Protein AF-A0A3M0ZME0-F1 (afdb_monomer)

Sequence (157 aa):
MALSQEDIDRYARQIIVPGIGARGQQRLCETTVGVFGRPPGRARLEVYLKAAGFRTADVTSEEVALLAAADPDAVPAGVPARPTAWYRVGRGRLRGGVAPTPRAALEAAGPALASVHGDSLSAALACVGACDAATTLVGLALGWIDAGHPAAWELPL

Solvent-accessible surface area (backbone atoms only — not comparable to full-atom values): 8410 Å² total; per-residue (Å²): 122,84,74,50,72,67,52,46,66,74,39,45,79,56,30,72,38,88,89,35,30,68,67,37,44,37,50,32,47,71,38,25,32,11,67,43,51,38,82,69,33,33,62,50,29,54,53,50,32,49,73,65,37,31,39,76,52,63,50,63,43,87,71,45,63,37,34,38,32,23,49,46,85,67,75,66,88,74,50,65,85,26,39,17,23,27,23,37,63,33,86,69,29,38,34,36,36,40,12,52,20,50,65,55,33,38,60,72,66,49,75,85,50,72,71,68,80,88,43,68,64,56,54,51,45,38,50,52,38,25,52,49,28,39,51,48,44,51,30,43,71,68,65,78,44,64,40,90,60,64,46,75,51,75,46,87,110

pLDDT: mean 91.38, std 9.08, range [54.09, 98.44]

Foldseek 3Di:
DQDDPVLCVLCVVVLPPPLCHRVLLVLLQQAEEEEDEDPPLRVLLVVLSVSSNHHYDHQLDPSHQEYEYEQHQDDDPNRDQHWYWYWHDAPLKIKTWIARGPVVRNVLNPHRHPDPPPDPSSVVSSNVSSNVSSVVVSCVSSVVDDNVDIDMDMDHD

Secondary structure (DSSP, 8-state):
-PPPHHHHHHHHHHHTSTTTHHHHHHHHHH-EEEEEESTTHHHHHHHHHHHHT-EEE-TT-TTEEEEEEES-SSPPTT-----EEEEEEETTEEEEEEESSHHHHHHHH-SPPPP-TT-HHHHHHHHHHHHHHHHHHHHHHHTSS-TTS-EEEEE--

Structure (mmCIF, N/CA/C/O backbone):
data_AF-A0A3M0ZME0-F1
#
_entry.id   AF-A0A3M0ZME0-F1
#
loop_
_atom_site.group_PDB
_atom_site.id
_atom_site.type_symbol
_atom_site.label_atom_id
_atom_site.label_alt_id
_atom_site.label_comp_id
_atom_site.label_asym_id
_atom_site.label_entity_id
_atom_site.label_seq_id
_atom_site.pdbx_PDB_ins_code
_atom_site.Cartn_x
_atom_site.Cartn_y
_atom_site.Cartn_z
_atom_site.occupancy
_atom_site.B_iso_or_equiv
_atom_site.auth_seq_id
_atom_site.auth_comp_id
_atom_site.auth_asym_id
_atom_site.auth_atom_id
_atom_site.pdbx_PDB_model_num
ATOM 1 N N . MET A 1 1 ? -7.056 4.640 19.401 1.00 66.94 1 MET A N 1
ATOM 2 C CA . MET A 1 1 ? -7.352 6.071 19.608 1.00 66.94 1 MET A CA 1
ATOM 3 C C . MET A 1 1 ? -8.619 6.396 18.830 1.00 66.94 1 MET A C 1
ATOM 5 O O . MET A 1 1 ? -8.689 6.016 17.676 1.00 66.94 1 MET A O 1
ATOM 9 N N . ALA A 1 2 ? -9.652 6.999 19.425 1.00 84.62 2 ALA A N 1
ATOM 10 C CA . ALA A 1 2 ? -10.859 7.328 18.653 1.00 84.62 2 ALA A CA 1
ATOM 11 C C . ALA A 1 2 ? -10.539 8.375 17.567 1.00 84.62 2 ALA A C 1
ATOM 13 O O . ALA A 1 2 ? -9.699 9.243 17.802 1.00 84.62 2 ALA A O 1
ATOM 14 N N . LEU A 1 3 ? -11.190 8.285 16.401 1.00 90.25 3 LEU A N 1
ATOM 15 C CA . LEU A 1 3 ? -11.054 9.291 15.340 1.00 90.25 3 LEU A CA 1
ATOM 16 C C . LEU A 1 3 ? -11.517 10.659 15.853 1.00 90.25 3 LEU A C 1
ATOM 18 O O . LEU A 1 3 ? -12.545 10.751 16.529 1.00 90.25 3 LEU A O 1
ATOM 22 N N . SER A 1 4 ? -10.769 11.711 15.522 1.00 93.88 4 SER A N 1
ATOM 23 C CA . SER A 1 4 ? -11.210 13.082 15.783 1.00 93.88 4 SER A CA 1
ATOM 24 C C . SER A 1 4 ? -12.379 13.460 14.863 1.00 93.88 4 SER A C 1
ATOM 26 O O . SER A 1 4 ? -12.621 12.799 13.853 1.00 93.88 4 SER A O 1
ATOM 28 N N . GLN A 1 5 ? -13.101 14.541 15.174 1.00 93.81 5 GLN A N 1
ATOM 29 C CA . GLN A 1 5 ? -14.151 15.036 14.273 1.00 93.81 5 GLN A CA 1
ATOM 30 C C . GLN A 1 5 ? -13.578 15.447 12.907 1.00 93.81 5 GLN A C 1
ATOM 32 O O . GLN A 1 5 ? -14.188 15.165 11.882 1.00 93.81 5 GLN A O 1
ATOM 37 N N . GLU A 1 6 ? -12.379 16.036 12.889 1.00 93.94 6 GLU A N 1
ATOM 38 C CA . GLU A 1 6 ? -11.676 16.382 11.649 1.00 93.94 6 GLU A CA 1
ATOM 39 C C . GLU A 1 6 ? -11.364 15.133 10.812 1.00 93.94 6 GLU A C 1
ATOM 41 O O . GLU A 1 6 ? -11.588 15.130 9.602 1.00 93.94 6 GLU A O 1
ATOM 46 N N . ASP A 1 7 ? -10.920 14.041 11.447 1.00 93.75 7 ASP A N 1
ATOM 47 C CA . ASP A 1 7 ? -10.700 12.767 10.756 1.00 93.75 7 ASP A CA 1
ATOM 48 C C . ASP A 1 7 ? -12.010 12.179 10.223 1.00 93.75 7 ASP A C 1
ATOM 50 O O . ASP A 1 7 ? -12.050 11.667 9.104 1.00 93.75 7 ASP A O 1
ATOM 54 N N . ILE A 1 8 ? -13.095 12.253 11.001 1.00 94.38 8 ILE A N 1
ATOM 55 C CA . ILE A 1 8 ? -14.416 11.786 10.565 1.00 94.38 8 ILE A CA 1
ATOM 56 C C . ILE A 1 8 ? -14.857 12.550 9.318 1.00 94.38 8 ILE A C 1
ATOM 58 O O . ILE A 1 8 ? -15.262 11.919 8.344 1.00 94.38 8 ILE A O 1
ATOM 62 N N . ASP A 1 9 ? -14.735 13.875 9.312 1.00 95.75 9 ASP A N 1
ATOM 63 C CA . ASP A 1 9 ? -15.137 14.706 8.177 1.00 95.75 9 ASP A CA 1
ATOM 64 C C . ASP A 1 9 ? -14.239 14.447 6.956 1.00 95.75 9 ASP A C 1
ATOM 66 O O . ASP A 1 9 ? -14.731 14.275 5.834 1.00 95.75 9 ASP A O 1
ATOM 70 N N . ARG A 1 10 ? -12.922 14.327 7.170 1.00 96.31 10 ARG A N 1
ATOM 71 C CA . ARG A 1 10 ? -11.936 14.020 6.125 1.00 96.31 10 ARG A CA 1
ATOM 72 C C . ARG A 1 10 ? -12.182 12.659 5.473 1.00 96.31 10 ARG A C 1
ATOM 74 O O . ARG A 1 10 ? -12.107 12.547 4.248 1.00 96.31 10 ARG A O 1
ATOM 81 N N . TYR A 1 11 ? -12.474 11.632 6.270 1.00 97.62 11 TYR A N 1
ATOM 82 C CA . TYR A 1 11 ? -12.627 10.249 5.809 1.00 97.62 11 TYR A CA 1
ATOM 83 C C . TYR A 1 11 ? 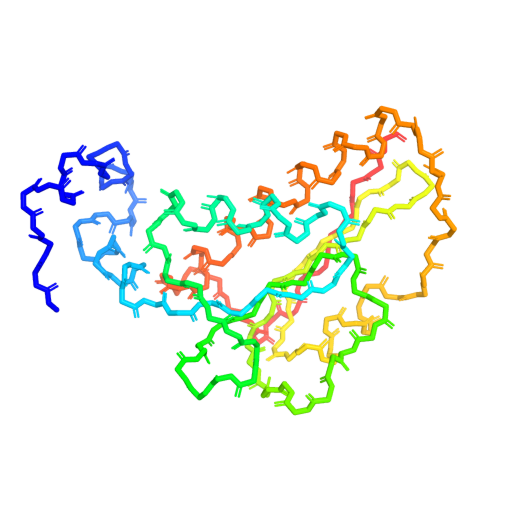-14.089 9.808 5.675 1.00 97.62 11 TYR A C 1
ATOM 85 O O . TYR A 1 11 ? -14.340 8.631 5.418 1.00 97.62 11 TYR A O 1
ATOM 93 N N . ALA A 1 12 ? -15.062 10.720 5.773 1.00 96.75 12 ALA A N 1
ATOM 94 C CA . ALA A 1 12 ? -16.493 10.398 5.789 1.00 96.75 12 ALA A CA 1
ATOM 95 C C . ALA A 1 12 ? -16.910 9.460 4.643 1.00 96.75 12 ALA A C 1
ATOM 97 O O . ALA A 1 12 ? -17.619 8.477 4.853 1.00 96.75 12 ALA A O 1
ATOM 98 N N . ARG A 1 13 ? -16.406 9.716 3.428 1.00 96.81 13 ARG A N 1
ATOM 99 C CA . ARG A 1 13 ? -16.697 8.896 2.239 1.00 96.81 13 ARG A CA 1
ATOM 100 C C . ARG A 1 13 ? -16.057 7.508 2.276 1.00 96.81 13 ARG A C 1
ATOM 102 O O . ARG A 1 13 ? -16.610 6.594 1.684 1.00 96.81 13 ARG A O 1
ATOM 109 N N . GLN A 1 14 ? -14.911 7.352 2.935 1.00 95.56 14 GLN A N 1
ATOM 110 C CA . GLN A 1 14 ? -14.248 6.055 3.108 1.00 95.56 14 GLN A CA 1
ATOM 111 C C . GLN A 1 14 ? -14.931 5.252 4.220 1.00 95.56 14 GLN A C 1
ATOM 113 O O . GLN A 1 14 ? -15.182 4.064 4.062 1.00 95.56 14 GLN A O 1
ATOM 118 N N . ILE A 1 15 ? -15.321 5.917 5.311 1.00 96.00 15 ILE A N 1
ATOM 119 C CA . ILE A 1 15 ? -15.984 5.303 6.467 1.00 96.00 15 ILE A CA 1
ATOM 120 C C . ILE A 1 15 ? -17.301 4.621 6.076 1.00 96.00 15 ILE A C 1
ATOM 122 O O . ILE A 1 15 ? -17.601 3.545 6.589 1.00 96.00 15 ILE A O 1
ATOM 126 N N . ILE A 1 16 ? -18.080 5.208 5.163 1.00 95.75 16 ILE A N 1
ATOM 127 C CA . ILE A 1 16 ? -19.348 4.610 4.712 1.00 95.75 16 ILE A CA 1
ATOM 128 C C . ILE A 1 16 ? -19.166 3.398 3.786 1.00 95.75 16 ILE A C 1
ATOM 130 O O . ILE A 1 16 ? -20.145 2.711 3.498 1.00 95.75 16 ILE A O 1
ATOM 134 N N . VAL A 1 17 ? -17.947 3.125 3.303 1.00 93.88 17 VAL A N 1
ATOM 135 C CA . VAL A 1 17 ? -17.684 1.964 2.446 1.00 93.88 17 VAL A CA 1
ATOM 136 C C . VAL A 1 17 ? -17.848 0.684 3.273 1.00 93.88 17 VAL A C 1
ATOM 138 O O . VAL A 1 17 ? -17.218 0.557 4.333 1.00 93.88 17 VAL A O 1
ATOM 141 N N . PRO A 1 18 ? -18.656 -0.290 2.806 1.00 92.50 18 PRO A N 1
ATOM 142 C CA . PRO A 1 18 ? -18.814 -1.568 3.486 1.00 92.50 18 PRO A CA 1
ATOM 143 C C . PRO A 1 18 ? -17.469 -2.235 3.786 1.00 92.50 18 PRO A C 1
AT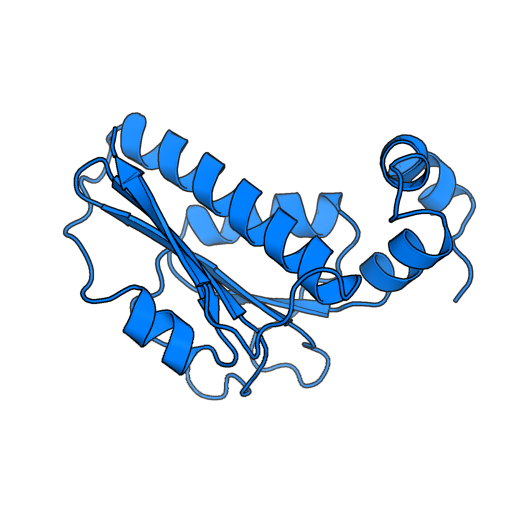OM 145 O O . PRO A 1 18 ? -16.595 -2.324 2.929 1.00 92.50 18 PRO A O 1
ATOM 148 N N . GLY A 1 19 ? -17.311 -2.695 5.026 1.00 90.38 19 GLY A N 1
ATOM 149 C CA . GLY A 1 19 ? -16.082 -3.314 5.520 1.00 90.38 19 GLY A CA 1
ATOM 150 C C . GLY A 1 19 ? -15.081 -2.340 6.148 1.00 90.38 19 GLY A C 1
ATOM 151 O O . GLY A 1 19 ? -14.323 -2.781 7.010 1.00 90.38 19 GLY A O 1
ATOM 152 N N . ILE A 1 20 ? -15.059 -1.052 5.771 1.00 95.25 20 ILE A N 1
ATOM 153 C CA . ILE A 1 20 ? -14.155 -0.066 6.390 1.00 95.25 20 ILE A CA 1
ATOM 154 C C . ILE A 1 20 ? -14.756 0.389 7.724 1.00 95.25 20 ILE A C 1
ATOM 156 O O . ILE A 1 20 ? -14.294 -0.014 8.793 1.00 95.25 20 ILE A O 1
ATOM 160 N N . GLY A 1 21 ? -15.824 1.192 7.691 1.00 95.81 21 GLY A N 1
ATOM 161 C CA . GLY A 1 21 ? -16.421 1.750 8.905 1.00 95.81 21 GLY A CA 1
ATOM 162 C C . GLY A 1 21 ? -15.456 2.627 9.716 1.00 95.81 21 GLY A C 1
ATOM 163 O O . GLY A 1 21 ? -14.281 2.799 9.392 1.00 95.81 21 GLY A O 1
ATOM 164 N N . ALA A 1 22 ? -15.938 3.165 10.838 1.00 95.19 22 ALA A N 1
ATOM 165 C CA . ALA A 1 22 ? -15.108 4.005 11.706 1.00 95.19 22 ALA A CA 1
ATOM 166 C C . ALA A 1 22 ? -13.916 3.229 12.301 1.00 95.19 22 ALA A C 1
ATOM 168 O O . ALA A 1 22 ? -12.809 3.753 12.388 1.00 95.19 22 ALA A O 1
ATOM 169 N N . ARG A 1 23 ? -14.122 1.956 12.671 1.00 95.19 23 ARG A N 1
ATOM 170 C CA . ARG A 1 23 ? -13.060 1.100 13.230 1.00 95.19 23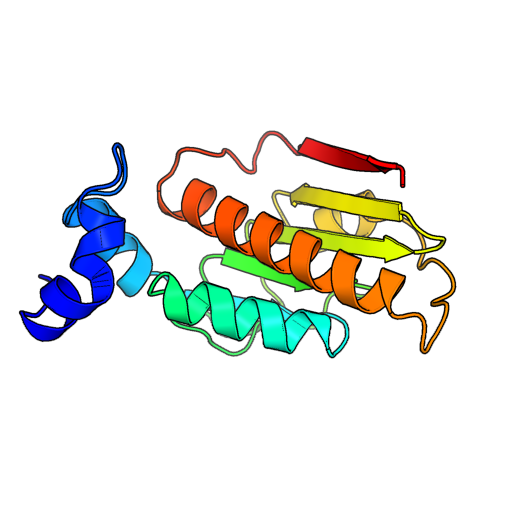 ARG A CA 1
ATOM 171 C C . ARG A 1 23 ? -11.991 0.744 12.201 1.00 95.19 23 ARG A C 1
ATOM 173 O O . ARG A 1 23 ? -10.812 0.754 12.542 1.00 95.19 23 ARG A O 1
ATOM 180 N N . GLY A 1 24 ? -12.379 0.428 10.965 1.00 97.19 24 GLY A N 1
ATOM 181 C CA . GLY A 1 24 ? -11.413 0.167 9.903 1.00 97.19 24 GLY A CA 1
ATOM 182 C C . GLY A 1 24 ? -10.613 1.420 9.586 1.00 97.19 24 GLY A C 1
ATOM 183 O O . GLY A 1 24 ? -9.390 1.355 9.568 1.00 97.19 24 GLY A O 1
ATOM 184 N N . GLN A 1 25 ? -11.271 2.576 9.468 1.00 98.06 25 GLN A N 1
ATOM 185 C CA . GLN A 1 25 ? -10.567 3.839 9.248 1.00 98.06 25 GLN A CA 1
ATOM 186 C C . GLN A 1 25 ? -9.591 4.170 10.387 1.00 98.06 25 GLN A C 1
ATOM 188 O O . GLN A 1 25 ? -8.456 4.555 10.124 1.00 98.06 25 GLN A O 1
ATOM 193 N N . GLN A 1 26 ? -9.985 3.955 11.646 1.00 97.06 26 GLN A N 1
ATOM 194 C CA . GLN A 1 26 ? -9.078 4.097 12.788 1.00 97.06 26 GLN A CA 1
ATOM 195 C C . GLN A 1 26 ? -7.839 3.203 12.635 1.00 97.06 26 GLN A C 1
ATOM 197 O O . GLN A 1 26 ? -6.717 3.666 12.828 1.00 97.06 26 GLN A O 1
ATOM 202 N N . ARG A 1 27 ? -8.030 1.939 12.241 1.00 97.19 27 ARG A N 1
ATOM 203 C CA . ARG A 1 27 ? -6.927 1.000 12.011 1.00 97.19 27 ARG A CA 1
ATOM 204 C C . ARG A 1 27 ? -5.996 1.471 10.890 1.00 97.19 27 ARG A C 1
ATOM 206 O O . ARG A 1 27 ? -4.784 1.334 11.034 1.00 97.19 27 ARG A O 1
ATOM 213 N N . LEU A 1 28 ? -6.529 2.053 9.811 1.00 97.75 28 LEU A N 1
ATOM 214 C CA . LEU A 1 28 ? -5.716 2.661 8.748 1.00 97.75 28 LEU A CA 1
ATOM 215 C C . LEU A 1 28 ? -4.873 3.822 9.296 1.00 97.75 28 LEU A C 1
ATOM 217 O O . LEU A 1 28 ? -3.662 3.829 9.088 1.00 97.75 28 LEU A O 1
ATOM 221 N N . CYS A 1 29 ? -5.478 4.730 10.071 1.00 97.50 29 CYS A N 1
ATOM 222 C CA . CYS A 1 29 ? -4.786 5.863 10.701 1.00 97.50 29 CYS A CA 1
ATOM 223 C C . CYS A 1 29 ? -3.687 5.451 11.692 1.00 97.50 29 CYS A C 1
ATOM 225 O O . CYS A 1 29 ? -2.658 6.117 11.816 1.00 97.50 29 CYS A O 1
ATOM 227 N N . GLU A 1 30 ? -3.876 4.336 12.393 1.00 96.75 30 GLU A N 1
ATOM 228 C CA . GLU A 1 30 ? -2.886 3.800 13.330 1.00 96.75 30 GLU A CA 1
ATOM 229 C C . GLU A 1 30 ? -1.751 3.040 12.617 1.00 96.75 30 GLU A C 1
ATOM 231 O O . GLU A 1 30 ? -0.656 2.913 13.172 1.00 96.75 30 GLU A O 1
ATOM 236 N N . THR A 1 31 ? -1.966 2.585 11.379 1.00 98.25 31 THR A N 1
ATOM 237 C CA . THR A 1 31 ? -1.000 1.777 10.623 1.00 98.25 31 THR A CA 1
ATOM 238 C C . THR A 1 31 ? 0.065 2.648 9.947 1.00 98.25 31 THR A C 1
ATOM 240 O O . THR A 1 31 ? -0.245 3.575 9.196 1.00 98.25 31 THR A O 1
ATOM 243 N N . THR A 1 32 ? 1.338 2.309 10.167 1.00 98.38 32 THR A N 1
ATOM 244 C CA . THR A 1 32 ? 2.485 2.937 9.494 1.00 98.38 32 THR A CA 1
ATOM 245 C C . THR A 1 32 ? 2.989 2.062 8.348 1.00 98.38 32 THR A C 1
ATOM 247 O O . THR A 1 32 ? 3.221 0.861 8.520 1.00 98.38 32 THR A O 1
ATOM 250 N N . VAL A 1 33 ? 3.196 2.677 7.184 1.00 98.44 33 VAL A N 1
ATOM 251 C CA . VAL A 1 33 ? 3.683 2.035 5.958 1.00 98.44 33 VAL A CA 1
ATOM 252 C C . VAL A 1 33 ? 5.044 2.603 5.559 1.00 98.44 33 VAL A C 1
ATOM 254 O O . VAL A 1 33 ? 5.242 3.818 5.548 1.00 98.44 33 VAL A O 1
ATOM 257 N N . GLY A 1 34 ? 5.975 1.727 5.189 1.00 98.19 34 GLY A N 1
ATOM 258 C CA . GLY A 1 34 ? 7.221 2.111 4.524 1.00 98.19 34 GLY A CA 1
ATOM 259 C C . GLY A 1 34 ? 7.086 1.976 3.007 1.00 98.19 34 GLY A C 1
ATOM 260 O O . GLY A 1 34 ? 6.556 0.977 2.521 1.00 98.19 34 GLY A O 1
ATOM 261 N N . VAL A 1 35 ? 7.577 2.954 2.243 1.00 97.94 35 VAL A N 1
ATOM 262 C CA . VAL A 1 35 ? 7.505 2.948 0.771 1.00 97.94 35 VAL A CA 1
ATOM 263 C C . VAL A 1 35 ? 8.913 2.978 0.174 1.00 97.94 35 VAL A C 1
ATOM 265 O O . VAL A 1 35 ? 9.706 3.864 0.489 1.00 97.94 35 VAL A O 1
ATOM 268 N N . PHE A 1 36 ? 9.234 2.042 -0.720 1.00 96.88 36 PHE A N 1
ATOM 269 C CA . PHE A 1 36 ? 10.509 2.014 -1.448 1.00 96.88 36 PHE A CA 1
ATOM 270 C C . PHE A 1 36 ? 10.328 1.724 -2.942 1.00 96.88 36 PHE A C 1
ATOM 272 O O . PHE A 1 36 ? 9.225 1.466 -3.421 1.00 96.88 36 PHE A O 1
ATOM 279 N N . GLY A 1 37 ? 11.438 1.783 -3.680 1.00 93.50 37 GLY A N 1
ATOM 280 C CA . GLY A 1 37 ? 11.486 1.563 -5.123 1.00 93.50 37 GLY A CA 1
ATOM 281 C C . GLY A 1 37 ? 11.698 2.854 -5.918 1.00 93.50 37 GLY A C 1
ATOM 282 O O . GLY A 1 37 ? 12.163 3.861 -5.371 1.00 93.50 37 GLY A O 1
ATOM 283 N N . ARG A 1 38 ? 11.414 2.825 -7.223 1.00 90.50 38 ARG A N 1
ATOM 284 C CA . ARG A 1 38 ? 11.749 3.920 -8.143 1.00 90.50 38 ARG A CA 1
ATOM 285 C C . ARG A 1 38 ? 10.815 5.133 -7.983 1.00 90.50 38 ARG A C 1
ATOM 287 O O . ARG A 1 38 ? 9.587 4.991 -7.953 1.00 90.50 38 ARG A O 1
ATOM 294 N N . PRO A 1 39 ? 11.356 6.365 -7.971 1.00 81.81 39 PRO A N 1
ATOM 295 C CA . PRO A 1 39 ? 10.588 7.554 -8.349 1.00 81.81 39 PRO A CA 1
ATOM 296 C C . PRO A 1 39 ? 10.174 7.445 -9.833 1.00 81.81 39 PRO A C 1
ATOM 298 O O . PRO A 1 39 ? 10.967 6.929 -10.619 1.00 81.81 39 PRO A O 1
ATOM 301 N N . PRO A 1 40 ? 8.986 7.907 -10.276 1.00 83.88 40 PRO A N 1
ATOM 302 C CA . PRO A 1 40 ? 7.938 8.655 -9.565 1.00 83.88 40 PRO A CA 1
ATOM 303 C C . PRO A 1 40 ? 6.900 7.780 -8.842 1.00 83.88 40 PRO A C 1
ATOM 305 O O . PRO A 1 40 ? 6.044 8.306 -8.132 1.00 83.88 40 PRO A O 1
ATOM 308 N N . GLY A 1 41 ? 6.961 6.458 -9.014 1.00 87.94 41 GLY A N 1
ATOM 309 C CA . GLY A 1 41 ? 5.999 5.518 -8.444 1.00 87.94 41 GLY A CA 1
ATOM 310 C C . GLY A 1 41 ? 5.867 5.618 -6.925 1.00 87.94 41 GLY A C 1
ATOM 311 O O . GLY A 1 41 ? 4.761 5.736 -6.396 1.00 87.94 41 GLY A O 1
ATOM 312 N N . ARG A 1 42 ? 7.013 5.708 -6.237 1.00 92.88 42 ARG A N 1
ATOM 313 C CA . ARG A 1 42 ? 7.085 5.916 -4.782 1.00 92.88 42 ARG A CA 1
ATOM 314 C C . ARG A 1 42 ? 6.267 7.126 -4.312 1.00 92.88 42 ARG A C 1
ATOM 316 O O . ARG A 1 42 ? 5.475 7.011 -3.384 1.00 92.88 42 ARG A O 1
ATOM 323 N N . ALA A 1 43 ? 6.412 8.267 -4.988 1.00 92.00 43 ALA A N 1
ATOM 324 C CA . ALA A 1 43 ? 5.722 9.500 -4.610 1.00 92.00 43 ALA A CA 1
ATOM 325 C C . ALA A 1 43 ? 4.195 9.369 -4.733 1.00 92.00 43 ALA A C 1
ATOM 327 O O . ALA A 1 43 ? 3.455 9.889 -3.902 1.00 92.00 43 ALA A O 1
ATOM 328 N N . ARG A 1 44 ? 3.707 8.640 -5.743 1.00 93.81 44 ARG A N 1
ATOM 329 C CA . ARG A 1 44 ? 2.266 8.407 -5.932 1.00 93.81 44 ARG A CA 1
ATOM 330 C C . ARG A 1 44 ? 1.691 7.477 -4.873 1.00 93.81 44 ARG A C 1
ATOM 332 O O . ARG A 1 44 ? 0.616 7.759 -4.352 1.00 93.81 44 ARG A O 1
ATOM 339 N N . LEU A 1 45 ? 2.420 6.417 -4.520 1.00 95.94 45 LEU A N 1
ATOM 340 C CA . LEU A 1 45 ? 2.045 5.543 -3.408 1.00 95.94 45 LEU A CA 1
ATOM 341 C C . LEU A 1 45 ? 1.891 6.334 -2.112 1.00 95.94 45 LEU A C 1
ATOM 343 O O . LEU A 1 45 ? 0.864 6.220 -1.455 1.00 95.94 45 LEU A O 1
ATOM 347 N N . GLU A 1 46 ? 2.869 7.173 -1.769 1.00 96.31 46 GLU A N 1
ATOM 348 C CA . GLU A 1 46 ? 2.797 8.001 -0.562 1.00 96.31 46 GLU A CA 1
ATOM 349 C C . GLU A 1 46 ? 1.558 8.908 -0.552 1.00 96.31 46 GLU A C 1
ATOM 351 O O . GLU A 1 46 ? 0.914 9.043 0.487 1.00 96.31 46 GLU A O 1
ATOM 356 N N . VAL A 1 47 ? 1.191 9.500 -1.696 1.00 96.38 47 VAL A N 1
ATOM 357 C CA . VAL A 1 47 ? -0.025 10.320 -1.819 1.00 96.38 47 VAL A CA 1
ATOM 358 C C . VAL A 1 47 ? -1.280 9.491 -1.549 1.00 96.38 47 VAL A C 1
ATOM 360 O O . VAL A 1 47 ? -2.095 9.890 -0.717 1.00 96.38 47 VAL A O 1
ATOM 363 N N . TYR A 1 48 ? -1.440 8.337 -2.204 1.00 97.12 48 TYR A N 1
ATOM 364 C CA . TYR A 1 48 ? -2.630 7.501 -2.018 1.00 97.12 48 TYR A CA 1
ATOM 365 C C . TYR A 1 48 ? -2.721 6.913 -0.609 1.00 97.12 48 TYR A C 1
ATOM 367 O O . TYR A 1 48 ? -3.799 6.912 -0.019 1.00 97.12 48 TYR A O 1
ATOM 375 N N . LEU A 1 49 ? -1.598 6.481 -0.034 1.00 98.06 49 LEU A N 1
ATOM 376 C CA . LEU A 1 49 ? -1.552 5.937 1.321 1.00 98.06 49 LEU A CA 1
ATOM 377 C C . LEU A 1 49 ? -1.936 6.995 2.362 1.00 98.06 49 LEU A C 1
ATOM 379 O O . LEU A 1 49 ? -2.797 6.741 3.203 1.00 98.06 49 LEU A O 1
ATOM 383 N N . LYS A 1 50 ? -1.387 8.212 2.257 1.00 97.25 50 LYS A N 1
ATOM 384 C CA . LYS A 1 50 ? -1.769 9.337 3.129 1.00 97.25 50 LYS A CA 1
ATOM 385 C C . LYS A 1 50 ? -3.229 9.752 2.931 1.00 97.25 50 LYS A C 1
ATOM 387 O O . LYS A 1 50 ? -3.887 10.161 3.885 1.00 97.25 50 LYS A O 1
ATOM 392 N N . ALA A 1 51 ? -3.753 9.660 1.709 1.00 96.88 51 ALA A N 1
ATOM 393 C CA . ALA A 1 51 ? -5.162 9.933 1.426 1.00 96.88 51 ALA A CA 1
ATOM 394 C C . ALA A 1 51 ? -6.104 8.862 2.009 1.00 96.88 51 ALA A C 1
ATOM 396 O O . ALA A 1 51 ? -7.227 9.188 2.387 1.00 96.88 51 ALA A O 1
ATOM 397 N N . ALA A 1 52 ? -5.649 7.611 2.117 1.00 97.19 52 ALA A N 1
ATOM 398 C CA . ALA A 1 52 ? -6.362 6.522 2.791 1.00 97.19 52 ALA A CA 1
ATOM 399 C C . ALA A 1 52 ? -6.245 6.572 4.329 1.00 97.19 52 ALA A C 1
ATOM 401 O O . ALA A 1 52 ? -6.945 5.846 5.030 1.00 97.19 52 ALA A O 1
ATOM 402 N N . GLY A 1 53 ? -5.369 7.430 4.860 1.00 97.44 53 GLY A N 1
ATOM 403 C CA . GLY A 1 53 ? -5.179 7.649 6.292 1.00 97.44 53 GLY A CA 1
ATOM 404 C C . GLY A 1 53 ? -3.921 7.018 6.880 1.00 97.44 53 GLY A C 1
ATOM 405 O O . GLY A 1 53 ? -3.616 7.294 8.029 1.00 97.44 53 GLY A O 1
ATOM 406 N N . PHE A 1 54 ? -3.141 6.244 6.121 1.00 98.31 54 PHE A N 1
ATOM 407 C CA . PHE A 1 54 ? -1.903 5.657 6.637 1.00 98.31 54 PHE A CA 1
ATOM 408 C C . PHE A 1 54 ? -0.881 6.715 7.062 1.00 98.31 54 PHE A C 1
ATOM 410 O O . PHE A 1 54 ? -0.696 7.743 6.401 1.00 98.31 54 PHE A O 1
ATOM 417 N N . ARG A 1 55 ? -0.113 6.390 8.104 1.00 97.94 55 ARG A N 1
ATOM 418 C CA . ARG A 1 55 ? 1.157 7.063 8.384 1.00 97.94 55 ARG A CA 1
ATOM 419 C C . ARG A 1 55 ? 2.234 6.512 7.453 1.00 97.94 55 ARG A C 1
ATOM 421 O O . ARG A 1 55 ? 2.231 5.330 7.118 1.00 97.94 55 ARG A O 1
ATOM 428 N N . THR A 1 56 ? 3.181 7.352 7.054 1.00 96.75 56 THR A N 1
ATOM 429 C CA . THR A 1 56 ? 4.348 6.923 6.269 1.00 96.75 56 THR A CA 1
ATOM 430 C C . THR A 1 56 ? 5.621 7.199 7.048 1.00 96.75 56 THR A C 1
ATOM 432 O O . THR A 1 56 ? 5.777 8.308 7.557 1.00 96.75 56 THR A O 1
ATOM 435 N N . ALA A 1 57 ? 6.529 6.232 7.097 1.00 97.00 57 ALA A N 1
ATOM 436 C CA . ALA A 1 57 ? 7.828 6.368 7.749 1.00 97.00 57 ALA A CA 1
ATOM 437 C C . ALA A 1 57 ? 8.950 5.835 6.850 1.00 97.00 57 ALA A C 1
ATOM 439 O O . ALA A 1 57 ? 8.695 5.265 5.785 1.00 97.00 57 ALA A O 1
ATOM 440 N N . ASP A 1 58 ? 10.195 6.020 7.289 1.00 96.62 58 ASP A N 1
ATOM 441 C CA . ASP A 1 58 ? 11.329 5.346 6.667 1.00 96.62 58 ASP A CA 1
ATOM 442 C C . ASP A 1 58 ? 11.140 3.823 6.735 1.00 96.62 58 ASP A C 1
ATOM 444 O O . ASP A 1 58 ? 10.672 3.286 7.739 1.00 96.62 58 ASP A O 1
ATOM 448 N N . VAL A 1 59 ? 11.506 3.123 5.664 1.00 96.50 59 VAL A N 1
ATOM 449 C CA . VAL A 1 59 ? 11.289 1.675 5.508 1.00 96.50 59 VAL A CA 1
ATOM 450 C C . VAL A 1 59 ? 12.063 0.823 6.512 1.00 96.50 59 VAL A C 1
ATOM 452 O O . VAL A 1 59 ? 11.737 -0.349 6.671 1.00 96.50 59 VAL A O 1
ATOM 455 N N . THR A 1 60 ? 13.065 1.390 7.183 1.00 96.62 60 THR A 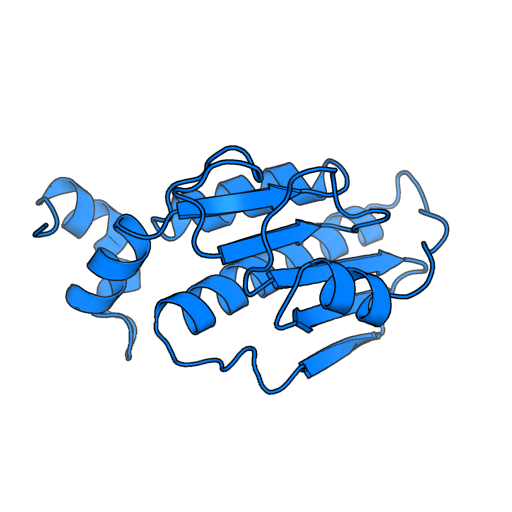N 1
ATOM 456 C CA . THR A 1 60 ? 13.839 0.734 8.245 1.00 96.62 60 THR A CA 1
ATOM 457 C C . THR A 1 60 ? 13.273 0.981 9.647 1.00 96.62 60 THR A C 1
ATOM 459 O O . THR A 1 60 ? 13.745 0.383 10.610 1.00 96.62 60 THR A O 1
ATOM 462 N N . SER A 1 61 ? 12.254 1.836 9.784 1.00 96.50 61 SER A N 1
ATOM 463 C CA . SER A 1 61 ? 11.629 2.129 11.075 1.00 96.50 61 SER A CA 1
ATOM 464 C C . SER A 1 61 ? 10.904 0.906 11.644 1.00 96.50 61 SER A C 1
ATOM 466 O O . SER A 1 61 ? 10.139 0.237 10.948 1.00 96.50 61 SER A O 1
ATOM 468 N N . GLU A 1 62 ? 11.076 0.656 12.944 1.00 94.19 62 GLU A N 1
ATOM 469 C CA . GLU A 1 62 ? 10.390 -0.433 13.653 1.00 94.19 62 GLU A CA 1
ATOM 470 C C . GLU A 1 62 ? 8.865 -0.251 13.710 1.00 94.19 62 GLU A C 1
ATOM 472 O O . GLU A 1 62 ? 8.132 -1.235 13.830 1.00 94.19 62 GLU A O 1
ATOM 477 N N . GLU A 1 63 ? 8.376 0.987 13.564 1.00 95.56 63 GLU A N 1
ATOM 478 C CA . GLU A 1 63 ? 6.943 1.293 13.522 1.00 95.56 63 GLU A CA 1
ATOM 479 C C . GLU A 1 63 ? 6.267 0.794 12.240 1.00 95.56 63 GLU A C 1
ATOM 481 O O . GLU A 1 63 ? 5.041 0.684 12.194 1.00 95.56 63 GLU A O 1
ATOM 486 N N . VAL A 1 64 ? 7.040 0.501 11.187 1.00 97.31 64 VAL A N 1
ATOM 487 C CA . VAL A 1 64 ? 6.501 0.047 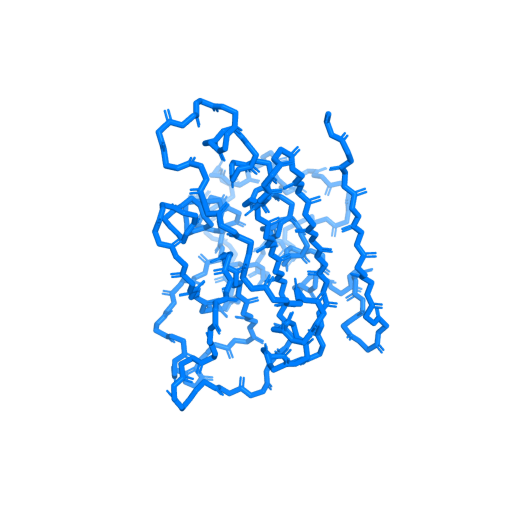9.906 1.00 97.31 64 VAL A CA 1
ATOM 488 C C . VAL A 1 64 ? 5.891 -1.346 10.049 1.00 97.31 64 VAL A C 1
ATOM 490 O O . VAL A 1 64 ? 6.575 -2.350 10.280 1.00 97.31 64 VAL A O 1
ATOM 493 N N . ALA A 1 65 ? 4.576 -1.404 9.847 1.00 97.50 65 ALA A N 1
ATOM 494 C CA . ALA A 1 65 ? 3.797 -2.633 9.892 1.00 97.50 65 ALA A CA 1
ATOM 495 C C . ALA A 1 65 ? 3.669 -3.293 8.511 1.00 97.50 65 ALA A C 1
ATOM 497 O O . ALA A 1 65 ? 3.656 -4.520 8.417 1.00 97.50 65 ALA A O 1
ATOM 498 N N . LEU A 1 66 ? 3.590 -2.489 7.445 1.00 98.00 66 LEU A N 1
ATOM 499 C CA . LEU A 1 66 ? 3.409 -2.940 6.063 1.00 98.00 66 LEU A CA 1
ATOM 500 C C . LEU A 1 66 ? 4.351 -2.192 5.115 1.00 98.00 66 LEU A C 1
ATOM 502 O O . LEU A 1 66 ? 4.775 -1.073 5.402 1.00 98.00 66 LEU A O 1
ATOM 506 N N . LEU A 1 67 ? 4.645 -2.788 3.962 1.00 98.25 67 LEU A N 1
ATOM 507 C CA . LEU A 1 67 ? 5.547 -2.206 2.973 1.00 98.25 67 LEU A CA 1
ATOM 508 C C . LEU A 1 67 ? 4.886 -2.058 1.602 1.00 98.25 67 LEU A C 1
ATOM 510 O O . LEU A 1 67 ? 4.084 -2.889 1.176 1.00 98.25 67 LEU A O 1
ATOM 514 N N . ALA A 1 68 ? 5.263 -0.998 0.896 1.00 97.88 68 ALA A N 1
ATOM 515 C CA . ALA A 1 68 ? 4.857 -0.730 -0.474 1.00 97.88 68 ALA A CA 1
ATOM 516 C C . ALA A 1 68 ? 6.099 -0.617 -1.368 1.00 97.88 68 ALA A C 1
ATOM 518 O O . ALA A 1 68 ? 7.018 0.147 -1.063 1.00 97.88 68 ALA A O 1
ATOM 519 N N . ALA A 1 69 ? 6.124 -1.352 -2.477 1.00 97.00 69 ALA A N 1
ATOM 520 C CA . ALA A 1 69 ? 7.262 -1.395 -3.388 1.00 97.00 69 ALA A CA 1
ATOM 521 C C . ALA A 1 69 ? 6.856 -0.967 -4.809 1.00 97.00 69 ALA A C 1
ATOM 523 O O . ALA A 1 69 ? 6.139 -1.688 -5.503 1.00 97.00 69 ALA A O 1
ATOM 524 N N . ALA A 1 70 ? 7.326 0.199 -5.253 1.00 95.56 70 ALA A N 1
ATOM 525 C CA . ALA A 1 70 ? 7.085 0.717 -6.601 1.00 95.56 70 ALA A CA 1
ATOM 526 C C . ALA A 1 70 ? 8.252 0.389 -7.531 1.00 95.56 70 ALA A C 1
ATOM 528 O O . ALA A 1 70 ? 9.337 0.939 -7.359 1.00 95.56 70 ALA A O 1
ATOM 529 N N . ASP A 1 71 ? 8.046 -0.469 -8.529 1.00 93.12 71 ASP A N 1
ATOM 530 C CA . ASP A 1 71 ? 9.103 -0.881 -9.460 1.00 93.12 71 ASP A CA 1
ATOM 531 C C . ASP A 1 71 ? 10.402 -1.308 -8.730 1.00 93.12 71 ASP A C 1
ATOM 533 O O . ASP A 1 71 ? 11.472 -0.756 -9.000 1.00 93.12 71 ASP A O 1
ATOM 537 N N . PRO A 1 72 ? 10.348 -2.233 -7.748 1.00 92.00 72 PRO A N 1
ATOM 538 C CA . PRO A 1 72 ? 11.501 -2.511 -6.895 1.00 92.00 72 PRO A CA 1
ATOM 539 C C . PRO A 1 72 ? 12.604 -3.230 -7.669 1.00 92.00 72 PRO A C 1
ATOM 541 O O . PRO A 1 72 ? 12.365 -4.330 -8.139 1.00 92.00 72 PRO A O 1
ATOM 544 N N . ASP A 1 73 ? 13.812 -2.674 -7.772 1.00 90.44 73 ASP A N 1
ATOM 545 C CA . ASP A 1 73 ? 14.973 -3.395 -8.340 1.00 90.44 73 ASP A CA 1
ATOM 546 C C . ASP A 1 73 ? 15.805 -4.121 -7.280 1.00 90.44 73 ASP A C 1
ATOM 548 O O . ASP A 1 73 ? 16.504 -5.089 -7.571 1.00 90.44 73 ASP A O 1
ATOM 552 N N . ALA A 1 74 ? 15.740 -3.627 -6.047 1.00 90.44 74 ALA A N 1
ATOM 553 C CA . ALA A 1 74 ? 16.431 -4.164 -4.892 1.00 90.44 74 ALA A CA 1
ATOM 554 C C . ALA A 1 74 ? 15.604 -3.877 -3.636 1.00 90.44 74 ALA A C 1
ATOM 556 O O . ALA A 1 74 ? 14.847 -2.903 -3.581 1.00 90.44 74 ALA A O 1
ATOM 557 N N . VAL A 1 75 ? 15.779 -4.714 -2.616 1.00 94.25 75 VAL A N 1
ATOM 558 C CA . VAL A 1 75 ? 15.297 -4.423 -1.264 1.00 94.25 75 VAL A CA 1
ATOM 559 C C . VAL A 1 75 ? 16.375 -3.588 -0.565 1.00 94.25 75 VAL A C 1
ATOM 561 O O . VAL A 1 75 ? 17.518 -4.049 -0.503 1.00 94.25 75 VAL A O 1
ATOM 564 N N . PRO A 1 76 ? 16.065 -2.379 -0.060 1.00 94.31 76 PRO A N 1
ATOM 565 C CA . PRO A 1 76 ? 17.036 -1.592 0.691 1.00 94.31 76 PRO A CA 1
ATOM 566 C C . PRO A 1 76 ? 17.571 -2.360 1.907 1.00 94.31 76 PRO A C 1
ATOM 568 O O . PRO A 1 76 ? 16.867 -3.168 2.517 1.00 94.31 76 PRO A O 1
ATOM 571 N N . ALA A 1 77 ? 18.832 -2.116 2.263 1.00 94.12 77 ALA A N 1
ATOM 572 C CA . ALA A 1 77 ? 19.436 -2.745 3.431 1.00 94.12 77 ALA A CA 1
ATOM 573 C C . ALA A 1 77 ? 18.691 -2.339 4.715 1.00 94.12 77 ALA A C 1
ATOM 575 O O . ALA A 1 77 ? 18.281 -1.190 4.860 1.00 94.12 77 ALA A O 1
ATOM 576 N N . GLY A 1 78 ? 18.522 -3.283 5.643 1.00 92.62 78 GLY A N 1
ATOM 577 C CA . GLY A 1 78 ? 17.860 -3.032 6.928 1.00 92.62 78 GLY A CA 1
ATOM 578 C C . GLY A 1 78 ? 16.329 -2.996 6.883 1.00 92.62 78 GLY A C 1
ATOM 579 O O . GLY A 1 78 ? 15.709 -2.790 7.920 1.00 92.62 78 GLY A O 1
ATOM 580 N N . VAL A 1 79 ? 15.700 -3.221 5.724 1.00 93.88 79 VAL A N 1
ATOM 581 C CA . VAL A 1 79 ? 14.234 -3.299 5.638 1.00 93.88 79 VAL A CA 1
ATOM 582 C C . VAL A 1 79 ? 13.736 -4.594 6.298 1.00 93.88 79 VAL A C 1
ATOM 584 O O . VAL A 1 79 ? 14.196 -5.679 5.926 1.00 93.88 79 VAL A O 1
ATOM 587 N N . PRO A 1 80 ? 12.792 -4.518 7.254 1.00 92.88 80 PRO A N 1
ATOM 588 C CA . PRO A 1 80 ? 12.289 -5.686 7.961 1.00 92.88 80 PRO A CA 1
ATOM 589 C C . PRO A 1 80 ? 11.428 -6.579 7.057 1.00 92.88 80 PRO A C 1
ATOM 591 O O . PRO A 1 80 ? 10.815 -6.142 6.081 1.00 92.88 80 PRO A O 1
ATOM 594 N N . ALA A 1 81 ? 11.329 -7.857 7.423 1.00 95.50 81 ALA A N 1
ATOM 595 C CA . ALA A 1 81 ? 10.417 -8.795 6.781 1.00 95.50 81 ALA A CA 1
ATOM 596 C C . ALA A 1 81 ? 8.963 -8.465 7.164 1.00 95.50 81 ALA A C 1
ATOM 598 O O . ALA A 1 81 ? 8.488 -8.849 8.233 1.00 95.50 81 ALA A O 1
ATOM 599 N N . ARG A 1 82 ? 8.266 -7.731 6.293 1.00 96.69 82 ARG A N 1
ATOM 600 C CA . ARG A 1 82 ? 6.853 -7.360 6.454 1.00 96.69 82 ARG A CA 1
ATOM 601 C C . ARG A 1 82 ? 6.045 -7.686 5.193 1.00 96.69 82 ARG A C 1
ATOM 603 O O . ARG A 1 82 ? 6.614 -7.647 4.094 1.00 96.69 82 ARG A O 1
ATOM 610 N N . PRO A 1 83 ? 4.726 -7.922 5.324 1.00 97.69 83 PRO A N 1
ATOM 611 C CA . PRO A 1 83 ? 3.832 -8.002 4.178 1.00 97.69 83 PRO A CA 1
ATOM 612 C C . PRO A 1 83 ? 4.024 -6.808 3.248 1.00 97.69 83 PRO A C 1
ATOM 614 O O . PRO A 1 83 ? 4.051 -5.657 3.691 1.00 97.69 83 PRO A O 1
ATOM 617 N N . THR A 1 84 ? 4.207 -7.100 1.966 1.00 98.00 84 THR A N 1
ATOM 618 C CA . THR A 1 84 ? 4.592 -6.114 0.962 1.00 98.00 84 THR A CA 1
ATOM 619 C C . THR A 1 84 ? 3.625 -6.169 -0.209 1.00 98.00 84 THR A C 1
ATOM 621 O O . THR A 1 84 ? 3.531 -7.197 -0.881 1.00 98.00 84 THR A O 1
ATOM 624 N N . ALA A 1 85 ? 2.938 -5.059 -0.474 1.00 98.12 85 ALA A N 1
ATOM 625 C CA . ALA A 1 85 ? 2.266 -4.840 -1.749 1.00 98.12 85 ALA A CA 1
ATOM 626 C C . ALA A 1 85 ? 3.272 -4.251 -2.739 1.00 98.12 85 ALA A C 1
ATOM 628 O O . ALA A 1 85 ? 4.083 -3.391 -2.382 1.00 98.12 85 ALA A O 1
ATOM 629 N N . TRP A 1 86 ? 3.244 -4.709 -3.982 1.00 97.19 86 TRP A N 1
ATOM 630 C CA . TRP A 1 86 ? 4.219 -4.303 -4.980 1.00 97.19 86 TRP A CA 1
ATOM 631 C C . TRP A 1 86 ? 3.584 -4.171 -6.353 1.00 97.19 86 TRP A C 1
ATOM 633 O O . TRP A 1 86 ? 2.582 -4.814 -6.661 1.00 97.19 86 TRP A O 1
ATOM 643 N N . TYR A 1 87 ? 4.208 -3.358 -7.197 1.00 96.19 87 TYR A N 1
ATOM 644 C CA . TYR A 1 87 ? 3.920 -3.355 -8.621 1.00 96.19 87 TYR A CA 1
ATOM 645 C C . TYR A 1 87 ? 5.184 -3.114 -9.441 1.00 96.19 87 TYR A C 1
ATOM 647 O O . TYR A 1 87 ? 6.190 -2.606 -8.939 1.00 96.19 87 TYR A O 1
ATOM 655 N N . ARG A 1 88 ? 5.125 -3.487 -10.720 1.00 93.44 88 ARG A N 1
ATOM 656 C CA . ARG A 1 88 ? 6.146 -3.213 -11.721 1.00 93.44 88 ARG A CA 1
ATOM 657 C C . ARG A 1 88 ? 5.540 -2.862 -13.075 1.00 93.44 88 ARG A C 1
ATOM 659 O O . ARG A 1 88 ? 4.686 -3.582 -13.583 1.00 93.44 88 ARG A O 1
ATOM 666 N N . VAL A 1 89 ? 6.071 -1.817 -13.693 1.00 90.31 89 VAL A N 1
ATOM 667 C CA . VAL A 1 89 ? 5.768 -1.351 -15.040 1.00 90.31 89 VAL A CA 1
ATOM 668 C C . VAL A 1 89 ? 6.935 -1.667 -15.972 1.00 90.31 89 VAL A C 1
ATOM 670 O O . VAL A 1 89 ? 8.096 -1.391 -15.671 1.00 90.31 89 VAL A O 1
ATOM 673 N N . GLY A 1 90 ? 6.643 -2.217 -17.148 1.00 85.69 90 GLY A N 1
ATOM 674 C CA . GLY A 1 90 ? 7.655 -2.395 -18.184 1.00 85.69 90 GLY A CA 1
ATOM 675 C C . GLY A 1 90 ? 7.097 -2.952 -19.484 1.00 85.69 90 GLY A C 1
ATOM 676 O O . GLY A 1 90 ? 6.210 -3.797 -19.467 1.00 85.69 90 GLY A O 1
ATOM 677 N N . ARG A 1 91 ? 7.637 -2.489 -20.622 1.00 81.44 91 ARG A N 1
ATOM 678 C CA . ARG A 1 91 ? 7.226 -2.913 -21.979 1.00 81.44 91 ARG A CA 1
ATOM 679 C C . ARG A 1 91 ? 5.702 -2.851 -22.209 1.00 81.44 91 ARG A C 1
ATOM 681 O O . ARG A 1 91 ? 5.132 -3.783 -22.763 1.00 81.44 91 ARG A O 1
ATOM 688 N N . GLY A 1 92 ? 5.051 -1.786 -21.732 1.00 81.00 92 GLY A N 1
ATOM 689 C CA . GLY A 1 92 ? 3.595 -1.617 -21.841 1.00 81.00 92 GLY A CA 1
ATOM 690 C C . GLY A 1 92 ? 2.773 -2.522 -20.919 1.00 81.00 92 GLY A C 1
ATOM 691 O O . GLY A 1 92 ? 1.559 -2.567 -21.044 1.00 81.00 92 GLY A O 1
ATOM 692 N N . ARG A 1 93 ? 3.403 -3.236 -19.982 1.00 86.38 93 ARG A N 1
ATOM 693 C CA . ARG A 1 93 ? 2.721 -4.126 -19.038 1.00 86.38 93 ARG A CA 1
ATOM 694 C C . ARG A 1 93 ? 2.811 -3.599 -17.621 1.00 86.38 93 ARG A C 1
ATOM 696 O O . ARG A 1 93 ? 3.812 -2.985 -17.242 1.00 86.38 93 ARG A O 1
ATOM 703 N N . LEU A 1 94 ? 1.785 -3.909 -16.840 1.00 91.19 94 LEU A N 1
ATOM 704 C CA . LEU A 1 94 ? 1.756 -3.706 -15.400 1.00 91.19 94 LEU A CA 1
ATOM 705 C C . LEU A 1 94 ? 1.571 -5.059 -14.720 1.00 91.19 94 LEU A C 1
ATOM 707 O O . LEU A 1 94 ? 0.637 -5.797 -15.021 1.00 91.19 94 LEU A O 1
ATOM 711 N N . ARG A 1 95 ? 2.477 -5.371 -13.800 1.00 93.81 95 ARG A N 1
ATOM 712 C CA . ARG A 1 95 ? 2.388 -6.521 -12.904 1.00 93.81 95 ARG A CA 1
ATOM 713 C C . ARG A 1 95 ? 2.264 -6.009 -11.484 1.00 93.81 95 ARG A C 1
ATOM 715 O O . ARG A 1 95 ? 2.879 -4.999 -11.151 1.00 93.81 95 ARG A O 1
ATOM 722 N N . GLY A 1 96 ? 1.516 -6.704 -10.652 1.00 95.31 96 GLY A N 1
ATOM 723 C CA . GLY A 1 96 ? 1.351 -6.331 -9.257 1.00 95.31 96 GLY A CA 1
ATOM 724 C C . GLY A 1 96 ? 1.063 -7.532 -8.393 1.00 95.31 96 GLY A C 1
ATOM 725 O O . GLY A 1 96 ? 0.855 -8.640 -8.893 1.00 95.31 96 GLY A O 1
ATOM 726 N N . GLY A 1 97 ? 1.087 -7.319 -7.087 1.00 95.88 97 GLY A N 1
ATOM 727 C CA . GLY A 1 97 ? 0.732 -8.369 -6.159 1.00 95.88 97 GLY A CA 1
ATOM 728 C C . GLY A 1 97 ? 1.053 -8.068 -4.711 1.00 95.88 97 GLY A C 1
ATOM 729 O O . GLY A 1 97 ? 1.478 -6.976 -4.330 1.00 95.88 97 GLY A O 1
ATOM 730 N N . VAL A 1 98 ? 0.872 -9.108 -3.909 1.00 96.94 98 VAL A N 1
ATOM 731 C CA . VAL A 1 98 ? 1.232 -9.143 -2.496 1.00 96.94 98 VAL A CA 1
ATOM 732 C C . VAL A 1 98 ? 2.218 -10.272 -2.243 1.00 96.94 98 VAL A C 1
ATOM 734 O O . VAL A 1 98 ? 2.137 -11.338 -2.853 1.00 96.94 98 VAL A O 1
ATOM 737 N N . ALA A 1 99 ? 3.162 -10.037 -1.341 1.00 96.50 99 ALA A N 1
ATOM 738 C CA . ALA A 1 99 ? 4.089 -11.050 -0.871 1.00 96.50 99 ALA A CA 1
ATOM 739 C C . ALA A 1 99 ? 4.281 -10.940 0.650 1.00 96.50 99 ALA A C 1
ATOM 741 O O . ALA A 1 99 ? 4.150 -9.847 1.211 1.00 96.50 99 ALA A O 1
ATOM 742 N N . PRO A 1 100 ? 4.649 -12.037 1.334 1.00 96.12 100 PRO A N 1
ATOM 743 C CA . PRO A 1 100 ? 4.850 -12.024 2.783 1.00 96.12 100 PRO A CA 1
ATOM 744 C C . PRO A 1 100 ? 6.085 -11.218 3.211 1.00 96.12 100 PRO A C 1
ATOM 746 O O . PRO A 1 100 ? 6.178 -10.807 4.365 1.00 96.12 100 PRO A O 1
ATOM 749 N N . THR A 1 101 ? 7.039 -10.989 2.300 1.00 96.69 101 THR A N 1
ATOM 750 C CA . THR A 1 101 ? 8.263 -10.220 2.559 1.00 96.69 101 THR A CA 1
ATOM 751 C C . THR A 1 101 ? 8.667 -9.369 1.346 1.00 96.69 101 THR A C 1
ATOM 753 O O . THR A 1 101 ? 8.310 -9.716 0.215 1.00 96.69 101 THR A O 1
ATOM 756 N N . PRO A 1 102 ? 9.490 -8.318 1.531 1.00 96.50 102 PRO A N 1
ATOM 757 C CA . PRO A 1 102 ? 10.016 -7.505 0.428 1.00 96.50 102 PRO A CA 1
ATOM 758 C C . PRO A 1 102 ? 10.854 -8.304 -0.566 1.00 96.50 102 PRO A C 1
ATOM 760 O O . PRO A 1 102 ? 10.857 -8.021 -1.761 1.00 96.50 102 PRO A O 1
ATOM 763 N N . ARG A 1 103 ? 11.569 -9.320 -0.073 1.00 95.88 103 ARG A N 1
ATOM 764 C CA . ARG A 1 103 ? 12.395 -10.190 -0.909 1.00 95.88 103 ARG A CA 1
ATOM 765 C C . ARG A 1 103 ? 11.534 -11.075 -1.805 1.00 95.88 103 ARG A C 1
ATOM 767 O O . ARG A 1 103 ? 11.782 -11.125 -3.003 1.00 95.88 103 ARG A O 1
ATOM 774 N N . ALA A 1 104 ? 10.487 -11.682 -1.247 1.00 95.50 104 ALA A N 1
ATOM 775 C CA . ALA A 1 104 ? 9.520 -12.446 -2.030 1.00 95.50 104 ALA A CA 1
ATOM 776 C C . ALA A 1 104 ? 8.789 -11.556 -3.056 1.00 95.50 104 ALA A C 1
ATOM 778 O O . ALA A 1 104 ? 8.548 -11.986 -4.180 1.00 95.50 104 ALA A O 1
ATOM 779 N N . ALA A 1 105 ? 8.495 -10.296 -2.707 1.00 95.44 105 ALA A N 1
ATOM 780 C CA . ALA A 1 105 ? 7.945 -9.320 -3.651 1.00 95.44 105 ALA A CA 1
ATOM 781 C C . ALA A 1 105 ? 8.910 -9.037 -4.816 1.00 95.44 105 ALA A C 1
ATOM 783 O O . ALA A 1 105 ? 8.491 -9.042 -5.971 1.00 95.44 105 ALA A O 1
ATOM 784 N N . LEU A 1 106 ? 10.202 -8.832 -4.533 1.00 94.81 106 LEU A N 1
ATOM 785 C CA . LEU A 1 106 ? 11.224 -8.621 -5.562 1.00 94.81 106 LEU A CA 1
ATOM 786 C C . LEU A 1 106 ? 11.364 -9.839 -6.490 1.00 94.81 106 LEU A C 1
ATOM 788 O O . LEU A 1 106 ? 11.417 -9.683 -7.709 1.00 94.81 106 LEU A O 1
ATOM 792 N N . GLU A 1 107 ? 11.385 -11.045 -5.924 1.00 94.25 107 GLU A N 1
ATOM 793 C CA . GLU A 1 107 ? 11.444 -12.299 -6.683 1.00 94.25 107 GLU A CA 1
ATOM 794 C C . GLU A 1 107 ? 10.213 -12.459 -7.594 1.00 94.25 107 GLU A C 1
ATOM 796 O O . GLU A 1 107 ? 10.361 -12.742 -8.784 1.00 94.25 107 GLU A O 1
ATOM 801 N N . ALA A 1 108 ? 9.008 -12.181 -7.083 1.00 92.94 108 ALA A N 1
ATOM 802 C CA . ALA A 1 108 ? 7.764 -12.236 -7.857 1.00 92.94 108 ALA A CA 1
ATOM 803 C C . ALA A 1 108 ? 7.691 -11.161 -8.963 1.00 92.94 108 ALA A C 1
ATOM 805 O O . ALA A 1 108 ? 7.213 -11.428 -10.077 1.00 92.94 108 ALA A O 1
ATOM 806 N N . ALA A 1 109 ? 8.214 -9.960 -8.689 1.00 92.00 109 ALA A N 1
ATOM 807 C CA . ALA A 1 109 ? 8.338 -8.880 -9.668 1.00 92.00 109 ALA A CA 1
ATOM 808 C C . ALA A 1 109 ? 9.266 -9.255 -10.835 1.00 92.00 109 ALA A C 1
ATOM 810 O O . ALA A 1 109 ? 9.089 -8.763 -11.956 1.00 92.00 109 ALA A O 1
ATOM 811 N N . GLY A 1 110 ? 10.208 -10.173 -10.605 1.00 90.31 110 GLY A N 1
ATOM 812 C CA . GLY A 1 110 ? 11.113 -10.710 -11.614 1.00 90.31 110 GLY A CA 1
ATOM 813 C C . GLY A 1 110 ? 12.234 -9.734 -11.996 1.00 90.31 110 GLY A C 1
ATOM 814 O O . GLY A 1 110 ? 12.585 -8.842 -11.220 1.00 90.31 110 GLY A O 1
ATOM 815 N N . PRO A 1 111 ? 12.831 -9.865 -13.193 1.00 86.12 111 PRO A N 1
ATOM 816 C CA . PRO A 1 111 ? 13.934 -9.013 -13.638 1.00 86.12 111 PRO A CA 1
ATOM 817 C C . PRO A 1 111 ? 13.455 -7.627 -14.075 1.00 86.12 111 PRO A C 1
ATOM 819 O O . PRO A 1 111 ? 12.375 -7.495 -14.664 1.00 86.12 111 PRO A O 1
ATOM 822 N N . ALA A 1 112 ? 14.254 -6.595 -13.777 1.00 77.62 112 ALA A N 1
ATOM 823 C CA . ALA A 1 112 ? 13.957 -5.219 -14.161 1.00 77.62 112 ALA A CA 1
ATOM 824 C C . ALA A 1 112 ? 13.713 -5.151 -15.672 1.00 77.62 112 ALA A C 1
ATOM 826 O O . ALA A 1 112 ? 14.562 -5.534 -16.479 1.00 77.62 112 ALA A O 1
ATOM 827 N N . LEU A 1 113 ? 12.529 -4.690 -1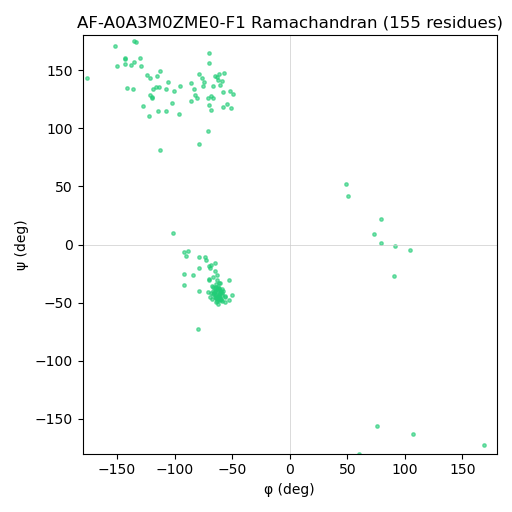6.061 1.00 70.88 113 LEU A N 1
ATOM 828 C CA . LEU A 1 113 ? 12.208 -4.492 -17.465 1.00 70.88 113 LEU A CA 1
ATOM 829 C C . LEU A 1 113 ? 12.758 -3.128 -17.872 1.00 70.88 113 LEU A C 1
ATOM 831 O O . LEU A 1 113 ? 12.597 -2.152 -17.141 1.00 70.88 113 LEU A O 1
ATOM 835 N N . ALA A 1 114 ? 13.430 -3.062 -19.025 1.00 64.75 114 ALA A N 1
ATOM 836 C CA . ALA A 1 114 ? 13.951 -1.805 -19.546 1.00 64.75 114 ALA A CA 1
ATOM 837 C C . ALA A 1 114 ? 12.829 -0.755 -19.562 1.00 64.75 114 ALA A C 1
ATOM 839 O O . ALA A 1 114 ? 11.798 -0.938 -20.214 1.00 64.75 114 ALA A O 1
ATOM 840 N N . SER A 1 115 ? 13.020 0.318 -18.796 1.00 58.16 115 SER A N 1
ATOM 841 C CA . SER A 1 115 ? 12.073 1.424 -18.751 1.00 58.16 115 SER A CA 1
ATOM 842 C C . SER A 1 115 ? 12.067 2.110 -20.109 1.00 58.16 115 SER A C 1
ATOM 844 O O . SER A 1 115 ? 13.119 2.566 -20.565 1.00 58.16 115 SER A O 1
ATOM 846 N N . VAL A 1 116 ? 10.895 2.252 -20.716 1.00 55.94 116 VAL A N 1
ATOM 847 C CA . VAL A 1 116 ? 10.706 3.212 -21.802 1.00 55.94 116 VAL A CA 1
ATOM 848 C C . VAL A 1 116 ? 10.542 4.571 -21.119 1.00 55.94 116 VAL A C 1
ATOM 850 O O . VAL A 1 116 ? 9.444 4.950 -20.715 1.00 55.94 116 VAL A O 1
ATOM 853 N N . HIS A 1 117 ? 11.664 5.242 -20.837 1.00 54.09 117 HIS A N 1
ATOM 854 C CA . HIS A 1 117 ? 11.646 6.575 -20.231 1.00 54.09 117 HIS A CA 1
ATOM 855 C C . HIS A 1 117 ? 10.853 7.533 -21.131 1.00 54.09 117 HIS A C 1
ATOM 857 O O . HIS A 1 117 ? 11.097 7.596 -22.332 1.00 54.09 117 HIS A O 1
ATOM 863 N N . GLY A 1 118 ? 9.926 8.288 -20.535 1.00 60.50 118 GLY A N 1
ATOM 864 C CA . GLY A 1 118 ? 9.229 9.392 -21.203 1.00 60.50 118 GLY A CA 1
ATOM 865 C C . GLY A 1 118 ? 7.910 9.051 -21.901 1.00 60.50 118 GLY A C 1
ATOM 866 O O . GLY A 1 118 ? 7.270 9.965 -22.409 1.00 60.50 118 GLY A O 1
ATOM 867 N N . ASP A 1 119 ? 7.460 7.793 -21.897 1.00 75.38 119 ASP A N 1
ATOM 868 C CA . ASP A 1 119 ? 6.158 7.444 -22.478 1.00 75.38 119 ASP A CA 1
ATOM 869 C C . ASP A 1 119 ? 5.011 7.758 -21.496 1.00 75.38 119 ASP A C 1
ATOM 871 O O . ASP A 1 119 ? 5.007 7.294 -20.347 1.00 75.38 119 ASP A O 1
ATOM 875 N N . SER A 1 120 ? 4.021 8.539 -21.943 1.00 82.25 120 SER A N 1
ATOM 876 C CA . SER A 1 120 ? 2.789 8.824 -21.193 1.00 82.25 120 SER A CA 1
ATOM 877 C C . SER A 1 120 ? 2.083 7.543 -20.735 1.00 82.25 120 SER A C 1
ATOM 879 O O . SER A 1 120 ? 1.491 7.530 -19.653 1.00 82.25 120 SER A O 1
ATOM 881 N N . LEU A 1 121 ? 2.210 6.450 -21.495 1.00 83.56 121 LEU A N 1
ATOM 882 C CA . LEU A 1 121 ? 1.681 5.141 -21.120 1.00 83.56 121 LEU A CA 1
ATOM 883 C C . LEU A 1 121 ? 2.329 4.596 -19.840 1.00 83.56 121 LEU A C 1
ATOM 885 O O . LEU A 1 121 ? 1.627 4.183 -18.919 1.00 83.56 121 LEU A O 1
ATOM 889 N N . SER A 1 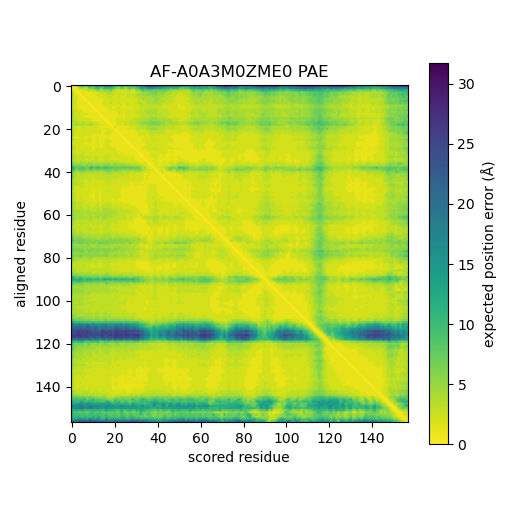122 ? 3.660 4.647 -19.734 1.00 82.00 122 SER A N 1
ATOM 890 C CA . SER A 1 122 ? 4.385 4.202 -18.533 1.00 82.00 122 SER A CA 1
ATOM 891 C C . SER A 1 122 ? 3.984 5.020 -17.304 1.00 82.00 122 SER A C 1
ATOM 893 O O . SER A 1 122 ? 3.824 4.480 -16.208 1.00 82.00 122 SER A O 1
ATOM 895 N N . ALA A 1 123 ? 3.771 6.327 -17.483 1.00 85.12 123 ALA A N 1
ATOM 896 C CA . ALA A 1 123 ? 3.304 7.195 -16.410 1.00 85.12 123 ALA A CA 1
ATOM 897 C C . ALA A 1 123 ? 1.886 6.825 -15.949 1.00 85.12 123 ALA A C 1
ATOM 899 O O . ALA A 1 123 ? 1.659 6.772 -14.739 1.00 85.12 123 ALA A O 1
ATOM 900 N N . ALA A 1 124 ? 0.965 6.547 -16.876 1.00 89.06 124 ALA A N 1
ATOM 901 C CA . ALA A 1 124 ? -0.392 6.105 -16.565 1.00 89.06 124 ALA A CA 1
ATOM 902 C C . ALA A 1 124 ? -0.397 4.741 -15.857 1.00 89.06 124 ALA A C 1
ATOM 904 O O . ALA A 1 124 ? -1.024 4.594 -14.809 1.00 89.06 124 ALA A O 1
ATOM 905 N N . LEU A 1 125 ? 0.379 3.777 -16.357 1.00 89.25 125 LEU A N 1
ATOM 906 C CA . LEU A 1 125 ? 0.531 2.459 -15.739 1.00 89.25 125 LEU A CA 1
ATOM 907 C C . LEU A 1 125 ? 1.071 2.537 -14.313 1.00 89.25 125 LEU A C 1
ATOM 909 O O . LEU A 1 125 ? 0.563 1.858 -13.427 1.00 89.25 125 LEU A O 1
ATOM 913 N N . ALA A 1 126 ? 2.049 3.405 -14.060 1.00 89.06 126 ALA A N 1
ATOM 914 C CA . ALA A 1 126 ? 2.557 3.610 -12.710 1.00 89.06 126 ALA A CA 1
ATOM 915 C C . ALA A 1 126 ? 1.511 4.255 -11.778 1.00 89.06 126 ALA A C 1
ATOM 917 O O . ALA A 1 126 ? 1.556 4.019 -10.576 1.00 89.06 126 ALA A O 1
ATOM 918 N N . CYS A 1 127 ? 0.565 5.055 -12.292 1.00 91.38 127 CYS A N 1
ATOM 919 C CA . CYS A 1 127 ? -0.575 5.516 -11.489 1.00 91.38 127 CYS A CA 1
ATOM 920 C C . CYS A 1 127 ? -1.506 4.353 -11.134 1.00 91.38 127 CYS A C 1
ATOM 922 O O . CYS A 1 127 ? -1.863 4.208 -9.970 1.00 91.38 127 CYS A O 1
ATOM 924 N N . VAL A 1 128 ? -1.855 3.511 -12.113 1.00 93.56 128 VAL A N 1
ATOM 925 C CA . VAL A 1 128 ? -2.706 2.331 -11.888 1.00 93.56 128 VAL A CA 1
ATOM 926 C C . VAL A 1 128 ? -2.056 1.384 -10.878 1.00 93.56 128 VAL A C 1
ATOM 928 O O . VAL A 1 128 ? -2.700 1.003 -9.906 1.00 93.56 128 VAL A O 1
ATOM 931 N N . GLY A 1 129 ? -0.767 1.080 -11.045 1.00 94.31 129 GLY A N 1
ATOM 932 C CA . GLY A 1 129 ? -0.010 0.240 -10.115 1.00 94.31 129 GLY A CA 1
ATOM 933 C C . GLY A 1 129 ? 0.056 0.820 -8.702 1.00 94.31 129 GLY A C 1
ATOM 934 O O . GLY A 1 129 ? -0.133 0.092 -7.731 1.00 94.31 129 GLY A O 1
ATOM 935 N N . ALA A 1 130 ? 0.251 2.136 -8.568 1.00 95.69 130 ALA A N 1
ATOM 936 C CA . ALA A 1 130 ? 0.237 2.793 -7.263 1.00 95.69 130 ALA A CA 1
ATOM 937 C C . ALA A 1 130 ? -1.148 2.741 -6.594 1.00 95.69 130 ALA A C 1
ATOM 939 O O . ALA A 1 130 ? -1.226 2.476 -5.395 1.00 95.69 130 ALA A O 1
ATOM 940 N N . CYS A 1 131 ? -2.233 2.957 -7.346 1.00 95.31 131 CYS A N 1
ATOM 941 C CA . CYS A 1 131 ? -3.600 2.806 -6.837 1.00 95.31 131 CYS A CA 1
ATOM 942 C C . CYS A 1 131 ? -3.870 1.375 -6.358 1.00 95.31 131 CYS A C 1
ATOM 944 O O . CYS A 1 131 ? -4.418 1.184 -5.270 1.00 95.31 131 CYS A O 1
ATOM 946 N N . ASP A 1 132 ? -3.479 0.376 -7.152 1.00 96.06 132 ASP A N 1
ATOM 947 C CA . ASP A 1 132 ? -3.684 -1.035 -6.823 1.00 96.06 132 ASP A CA 1
ATOM 948 C C . ASP A 1 132 ? -2.902 -1.445 -5.572 1.00 96.06 132 ASP A C 1
ATOM 950 O O . ASP A 1 132 ? -3.477 -1.980 -4.625 1.00 96.06 132 ASP A O 1
ATOM 954 N N . ALA A 1 133 ? -1.612 -1.115 -5.504 1.00 97.19 133 ALA A N 1
ATOM 955 C CA . ALA A 1 133 ? -0.786 -1.446 -4.348 1.00 97.19 133 ALA A CA 1
ATOM 956 C C . ALA A 1 133 ? -1.254 -0.719 -3.071 1.00 97.19 133 ALA A C 1
ATOM 958 O O . ALA A 1 133 ? -1.269 -1.322 -1.997 1.00 97.19 133 ALA A O 1
ATOM 959 N N . ALA A 1 134 ? -1.707 0.538 -3.166 1.00 97.75 134 ALA A N 1
ATOM 960 C CA . ALA A 1 134 ? -2.315 1.239 -2.032 1.00 97.75 134 ALA A CA 1
ATOM 961 C C . ALA A 1 134 ? -3.624 0.570 -1.574 1.00 97.75 134 ALA A C 1
ATOM 963 O O . ALA A 1 134 ? -3.832 0.373 -0.378 1.00 97.75 134 ALA A O 1
ATOM 964 N N . THR A 1 135 ? -4.480 0.159 -2.513 1.00 96.44 135 THR A N 1
ATOM 965 C CA . THR A 1 135 ? -5.730 -0.562 -2.210 1.00 96.44 135 THR A CA 1
ATOM 966 C C . THR A 1 135 ? -5.452 -1.933 -1.590 1.00 96.44 135 THR A C 1
ATOM 968 O O . THR A 1 135 ? -6.089 -2.323 -0.614 1.00 96.44 135 THR A O 1
ATOM 971 N N . THR A 1 136 ? -4.440 -2.638 -2.091 1.00 97.19 136 THR A N 1
ATOM 972 C CA . THR A 1 136 ? -3.963 -3.905 -1.529 1.00 97.19 136 THR A CA 1
ATOM 973 C C . THR A 1 136 ? -3.491 -3.721 -0.087 1.00 97.19 136 THR A C 1
ATOM 975 O O . THR A 1 136 ? -3.801 -4.540 0.776 1.00 97.19 136 THR A O 1
ATOM 978 N N . LEU A 1 137 ? -2.804 -2.617 0.219 1.00 98.00 137 LEU A N 1
ATOM 979 C CA . LEU A 1 137 ? -2.398 -2.293 1.587 1.00 98.00 137 LEU A CA 1
ATOM 980 C C . LEU A 1 137 ? -3.573 -1.967 2.503 1.00 98.00 137 LEU A C 1
ATOM 982 O O . LEU A 1 137 ? -3.540 -2.374 3.661 1.00 98.00 137 LEU A O 1
ATOM 986 N N . VAL A 1 138 ? -4.625 -1.312 2.004 1.00 97.88 138 VAL A N 1
ATOM 987 C CA . VAL A 1 138 ? -5.893 -1.178 2.744 1.00 97.88 138 VAL A CA 1
ATOM 988 C C . VAL A 1 138 ? -6.456 -2.564 3.065 1.00 97.88 138 VAL A C 1
ATOM 990 O O . VAL A 1 138 ? -6.753 -2.846 4.223 1.00 97.88 138 VAL A O 1
ATOM 993 N N . GLY A 1 139 ? -6.532 -3.460 2.078 1.00 96.81 139 GLY A N 1
ATOM 994 C CA . GLY A 1 139 ? -7.011 -4.829 2.281 1.00 96.81 139 GLY A CA 1
ATOM 995 C C . GLY A 1 139 ? -6.183 -5.612 3.307 1.00 96.81 139 GLY A C 1
ATOM 996 O O . GLY A 1 139 ? -6.750 -6.257 4.186 1.00 96.81 139 GLY A O 1
ATOM 997 N N . LEU A 1 140 ? -4.853 -5.507 3.258 1.00 96.75 140 LEU A N 1
ATOM 998 C CA . LEU A 1 140 ? -3.949 -6.104 4.250 1.00 96.75 140 LEU A CA 1
A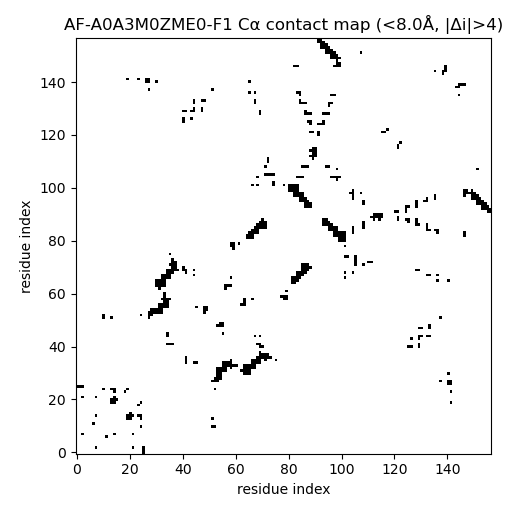TOM 999 C C . LEU A 1 140 ? -4.160 -5.512 5.646 1.00 96.75 140 LEU A C 1
ATOM 1001 O O . LEU A 1 140 ? -4.315 -6.245 6.623 1.00 96.75 140 LEU A O 1
ATOM 1005 N N . ALA A 1 141 ? -4.199 -4.183 5.744 1.00 97.31 141 ALA A N 1
ATOM 1006 C CA . ALA A 1 141 ? -4.381 -3.479 7.004 1.00 97.31 141 ALA A CA 1
ATOM 1007 C C . ALA A 1 141 ? -5.739 -3.781 7.635 1.00 97.31 141 ALA A C 1
ATOM 1009 O O . ALA A 1 141 ? -5.833 -3.796 8.853 1.00 97.31 141 ALA A O 1
ATOM 1010 N N . LEU A 1 142 ? -6.779 -4.058 6.848 1.00 96.75 142 LEU A N 1
ATOM 1011 C CA . LEU A 1 142 ? -8.104 -4.428 7.347 1.00 96.75 142 LEU A CA 1
ATOM 1012 C C . LEU A 1 142 ? -8.280 -5.942 7.539 1.00 96.75 142 LEU A C 1
ATOM 1014 O O . LEU A 1 142 ? -9.224 -6.360 8.209 1.00 96.75 142 LEU A O 1
ATOM 1018 N N . GLY A 1 143 ? -7.338 -6.760 7.061 1.00 95.19 143 GLY A N 1
ATOM 1019 C CA . GLY A 1 143 ? -7.377 -8.222 7.163 1.00 95.19 143 GLY A CA 1
ATOM 1020 C C . GLY A 1 143 ? -8.281 -8.899 6.129 1.00 95.19 143 GLY A C 1
ATOM 1021 O O . GLY A 1 143 ? -8.743 -10.009 6.362 1.00 95.19 143 GLY A O 1
ATOM 1022 N N . TRP A 1 144 ? -8.567 -8.233 5.011 1.00 94.00 144 TRP A N 1
ATOM 1023 C CA . TRP A 1 144 ? -9.313 -8.804 3.882 1.00 94.00 144 TRP A CA 1
ATOM 1024 C C . TRP A 1 144 ? -8.421 -9.604 2.935 1.00 94.00 144 TRP A C 1
ATOM 1026 O O . TRP A 1 144 ? -8.902 -10.483 2.227 1.00 94.00 144 TRP A O 1
ATOM 1036 N N . ILE A 1 145 ? -7.131 -9.268 2.905 1.00 92.88 145 ILE A N 1
ATOM 1037 C CA . ILE A 1 145 ? -6.110 -9.926 2.093 1.00 92.88 145 ILE A CA 1
ATOM 1038 C C . ILE A 1 145 ? -5.135 -10.616 3.040 1.00 92.88 145 ILE A C 1
ATOM 1040 O O . ILE A 1 145 ? -4.699 -10.020 4.026 1.00 92.88 145 ILE A O 1
ATOM 1044 N N . ASP A 1 146 ? -4.775 -11.856 2.721 1.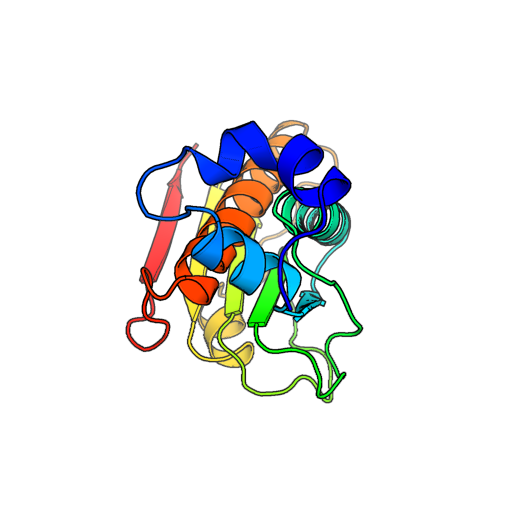00 89.75 146 ASP A N 1
ATOM 1045 C CA . ASP A 1 146 ? -3.743 -12.611 3.424 1.00 89.75 146 ASP A CA 1
ATOM 1046 C C . ASP A 1 146 ? -2.440 -12.610 2.616 1.00 89.75 146 ASP A C 1
ATOM 1048 O O . ASP A 1 146 ? -2.389 -13.079 1.479 1.00 89.75 146 ASP A O 1
ATOM 1052 N N . ALA A 1 147 ? -1.363 -12.105 3.218 1.00 82.62 147 ALA A N 1
ATOM 1053 C CA . ALA A 1 147 ? -0.039 -12.102 2.602 1.00 82.62 147 ALA A CA 1
ATOM 1054 C C . ALA A 1 147 ? 0.620 -13.492 2.559 1.00 82.62 147 ALA A C 1
ATOM 1056 O O . ALA A 1 147 ? 1.616 -13.664 1.855 1.00 82.62 147 ALA A O 1
ATOM 1057 N N . GLY A 1 148 ? 0.087 -14.476 3.295 1.00 77.44 148 GLY A N 1
ATOM 1058 C CA . GLY A 1 148 ? 0.524 -15.873 3.258 1.00 77.44 148 GLY A CA 1
ATOM 1059 C C . GLY A 1 148 ? 0.208 -16.584 1.940 1.00 77.44 148 GLY A C 1
ATOM 1060 O O . GLY A 1 148 ? 0.832 -17.597 1.630 1.00 77.44 148 GLY A O 1
ATOM 1061 N N . HIS A 1 149 ? -0.701 -16.025 1.138 1.00 72.94 149 HIS A N 1
ATOM 1062 C CA . HIS A 1 149 ? -1.080 -16.534 -0.175 1.00 72.94 149 HIS A CA 1
ATOM 1063 C C . HIS A 1 149 ? -0.612 -15.548 -1.253 1.00 72.94 149 HIS A C 1
ATOM 1065 O O . HIS A 1 149 ? -1.396 -14.705 -1.693 1.00 72.94 149 HIS A O 1
ATOM 1071 N N . PRO A 1 150 ? 0.676 -15.592 -1.655 1.00 70.75 150 PRO A N 1
ATOM 1072 C CA . PRO A 1 150 ? 1.218 -14.645 -2.617 1.00 70.75 150 PRO A CA 1
ATOM 1073 C C . PRO A 1 150 ? 0.428 -14.717 -3.924 1.00 70.75 150 PRO A C 1
ATOM 1075 O O . PRO A 1 150 ? 0.390 -15.746 -4.597 1.00 70.75 150 PRO A O 1
ATOM 1078 N N . ALA A 1 151 ? -0.200 -13.599 -4.271 1.00 77.69 151 ALA A N 1
ATOM 1079 C CA . ALA A 1 151 ? -0.966 -13.439 -5.492 1.00 77.69 151 ALA A CA 1
ATOM 1080 C C . ALA A 1 151 ? -0.258 -12.398 -6.354 1.00 77.69 151 ALA A C 1
ATOM 1082 O O . ALA A 1 151 ? -0.150 -11.235 -5.965 1.00 77.69 151 ALA A O 1
ATOM 1083 N N . ALA A 1 152 ? 0.249 -12.836 -7.505 1.00 82.69 152 ALA A N 1
ATOM 1084 C CA . ALA A 1 152 ? 0.754 -11.960 -8.547 1.00 82.69 152 ALA A CA 1
ATOM 1085 C C . ALA A 1 152 ? -0.249 -11.938 -9.699 1.00 82.69 152 ALA A C 1
ATOM 1087 O O . ALA A 1 152 ? -0.795 -12.975 -10.078 1.00 82.69 152 ALA A O 1
ATOM 1088 N N . TRP A 1 153 ? -0.465 -10.764 -10.269 1.00 87.62 153 TRP A N 1
ATOM 1089 C CA . TRP A 1 153 ? -1.325 -10.566 -11.424 1.00 87.62 153 TRP A CA 1
ATOM 1090 C C . TRP A 1 153 ? -0.586 -9.758 -12.496 1.00 87.62 153 TRP A C 1
ATOM 1092 O O . TRP A 1 153 ? 0.418 -9.091 -12.228 1.00 87.62 153 TRP A O 1
ATOM 1102 N N . GLU A 1 154 ? -1.070 -9.843 -13.732 1.00 86.00 154 GLU A N 1
ATOM 1103 C CA . GLU A 1 154 ? -0.540 -9.098 -14.874 1.00 86.00 154 GLU A CA 1
ATOM 1104 C C . GLU A 1 154 ? -1.695 -8.529 -15.698 1.00 86.00 154 GLU A C 1
ATOM 1106 O O . GLU A 1 154 ? -2.652 -9.237 -16.006 1.00 86.00 154 GLU A O 1
ATOM 1111 N N . LEU A 1 155 ? -1.588 -7.252 -16.060 1.00 77.38 155 LEU A N 1
ATOM 1112 C CA . LEU A 1 155 ? -2.460 -6.605 -17.030 1.00 77.38 155 LEU A CA 1
ATOM 1113 C C . LEU A 1 155 ? -1.675 -6.380 -18.330 1.00 77.38 155 LEU A C 1
ATOM 1115 O O . LEU A 1 155 ? -0.701 -5.612 -18.326 1.00 77.38 155 LEU A O 1
ATOM 1119 N N . PRO A 1 156 ? -2.070 -7.039 -19.436 1.00 72.31 156 PRO A N 1
ATOM 1120 C CA . PRO A 1 156 ? -1.615 -6.656 -20.762 1.00 72.31 156 PRO A CA 1
ATOM 1121 C C . PRO A 1 156 ? -2.330 -5.367 -21.191 1.00 72.31 156 PRO A C 1
ATOM 1123 O O . PRO A 1 156 ? -3.528 -5.216 -20.946 1.00 72.31 156 PRO A O 1
ATOM 1126 N N . LEU A 1 157 ? -1.600 -4.461 -21.842 1.00 63.81 157 LEU A N 1
ATOM 1127 C CA . LEU A 1 157 ? -2.163 -3.353 -22.616 1.00 63.81 157 LEU A CA 1
ATOM 1128 C C . LEU A 1 157 ? -1.767 -3.492 -24.083 1.00 63.81 157 LEU A C 1
ATOM 1130 O O . LEU A 1 157 ? -0.620 -3.933 -24.336 1.00 63.81 157 LEU A O 1
#

Nearest PDB structures (foldseek):
  6yuc-assembly1_D-2  TM=6.734E-01  e=6.162E-06  Thermochaetoides thermophila
  6z6s-assembly1_DDD-2  TM=6.734E-01  e=6.162E-06  Thermochaetoides thermophila DSM 1495
  6hm5-assembly1_A  TM=7.688E-01  e=3.500E-02  Gallus gallus
  4bu1-assembly1_B  TM=8.356E-01  e=3.085E-01  Schizosaccharomyces pombe
  4bu1-assembly2_A  TM=7.436E-01  e=3.085E-01  Schizosaccharomyces pombe

Mean predicted aligned error: 4.31 Å

Radius of gyration: 15.33 Å; Cα contacts (8 Å, |Δi|>4): 321; chains: 1; bounding box: 39×33×42 Å